Protein AF-A0A2V8LLX3-F1 (afdb_monomer_lite)

Foldseek 3Di:
DDFDDDPPLPDTQKDWDWDQCPVVVVPDRGTDIDMDGDVVSVCVVCVVPDPPDPQDAAEDEPVPCPVVCVVCVVVVHHHDYDD

pLDDT: mean 90.16, std 8.1, range [63.31, 98.12]

Secondary structure (DSSP, 8-state):
-EEEE-TTS-SEEEEEEE-THHHHTTT-----EEEEE-HHHHHHHHTTT-------PEEEETTT-HHHHHHHHHTT--EEEE-

Radius of gyration: 23.07 Å; chains: 1; bounding box: 45×20×59 Å

Sequence (83 a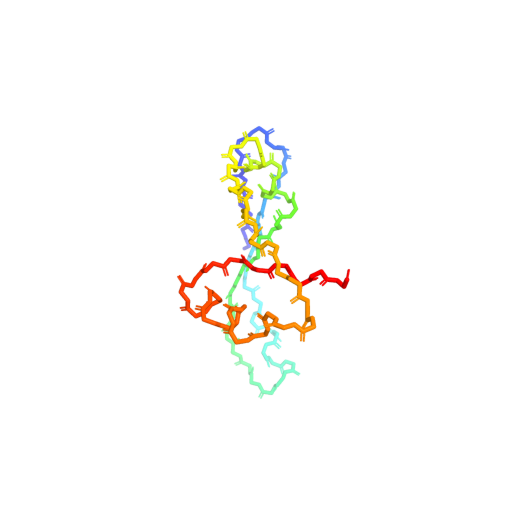a):
MFRAYVRDLGFEVAAGGRYDGLPGAFGEDLPAVGFSFSLDRLEQIVTPTLNVPDTESVAIHAEQGFDQALQLRRSGKAVKLCL

Structure (mmCIF, N/CA/C/O backbone):
data_AF-A0A2V8LLX3-F1
#
_entry.id   AF-A0A2V8LLX3-F1
#
loop_
_atom_site.group_PDB
_atom_site.id
_atom_site.type_symbol
_atom_site.label_atom_id
_atom_site.label_alt_id
_atom_site.label_comp_id
_atom_site.label_asym_id
_atom_site.label_entity_id
_atom_site.label_seq_id
_atom_site.pdbx_PDB_ins_code
_atom_site.Cartn_x
_atom_site.Cartn_y
_atom_site.Cartn_z
_atom_site.occupancy
_atom_site.B_iso_or_equiv
_atom_site.auth_seq_id
_atom_site.auth_comp_id
_atom_site.auth_asym_id
_atom_site.auth_atom_id
_atom_site.pdbx_PDB_model_num
ATOM 1 N N . MET A 1 1 ? 5.587 -1.478 -19.049 1.00 91.88 1 MET A N 1
ATOM 2 C CA . MET A 1 1 ? 4.959 -0.627 -18.014 1.00 91.88 1 MET A CA 1
ATOM 3 C C . MET A 1 1 ? 3.468 -0.903 -18.028 1.00 91.88 1 MET A C 1
ATOM 5 O O . MET A 1 1 ? 2.946 -1.157 -19.107 1.00 91.88 1 MET A O 1
ATOM 9 N N . PHE A 1 2 ? 2.803 -0.894 -16.876 1.00 97.31 2 PHE A N 1
ATOM 10 C CA . PHE A 1 2 ? 1.363 -1.119 -16.772 1.00 97.31 2 PHE A CA 1
ATOM 11 C C . PHE A 1 2 ? 0.712 -0.163 -15.769 1.00 97.31 2 PHE A C 1
ATOM 13 O O . PHE A 1 2 ? 1.385 0.426 -14.920 1.00 97.31 2 PHE A O 1
ATOM 20 N N . ARG A 1 3 ? -0.610 -0.022 -15.884 1.00 97.44 3 ARG A N 1
ATOM 21 C CA . ARG A 1 3 ? -1.475 0.749 -14.987 1.00 97.44 3 ARG A CA 1
ATOM 22 C C . ARG A 1 3 ? -2.748 -0.050 -14.726 1.00 97.44 3 ARG A C 1
ATOM 24 O O . ARG A 1 3 ? -3.217 -0.743 -15.627 1.00 97.44 3 ARG A O 1
ATOM 31 N N . ALA A 1 4 ? -3.282 0.042 -13.514 1.00 96.12 4 ALA A N 1
ATOM 32 C CA . ALA A 1 4 ? -4.535 -0.593 -13.125 1.00 96.12 4 ALA A CA 1
ATOM 33 C C . ALA A 1 4 ? -5.600 0.470 -12.858 1.00 96.12 4 ALA A C 1
ATOM 35 O O . ALA A 1 4 ? -5.329 1.482 -12.211 1.00 96.12 4 ALA A O 1
ATOM 36 N N . TYR A 1 5 ? -6.812 0.212 -13.336 1.00 94.62 5 TYR A N 1
ATOM 37 C CA . TYR A 1 5 ? -7.955 1.110 -13.231 1.00 94.62 5 TYR A CA 1
ATOM 38 C C . TYR A 1 5 ? -9.129 0.362 -12.619 1.00 94.62 5 TYR A C 1
ATOM 40 O O . TYR A 1 5 ? -9.308 -0.833 -12.857 1.00 94.62 5 TYR A O 1
ATOM 48 N N . VAL A 1 6 ? -9.942 1.089 -11.867 1.00 91.31 6 VAL A N 1
ATOM 49 C CA . VAL A 1 6 ? -11.235 0.614 -11.382 1.00 91.31 6 VAL A CA 1
ATOM 50 C C . VAL A 1 6 ? -12.316 1.423 -12.086 1.00 91.31 6 VAL A C 1
ATOM 52 O O . VAL A 1 6 ? -12.106 2.581 -12.456 1.00 91.31 6 VAL A O 1
ATOM 55 N N . ARG A 1 7 ? -13.457 0.776 -12.336 1.00 88.56 7 ARG A N 1
ATOM 56 C CA . ARG A 1 7 ? -14.600 1.405 -12.996 1.00 88.56 7 ARG A CA 1
ATOM 57 C C . ARG A 1 7 ? -15.011 2.672 -12.233 1.00 88.56 7 ARG A C 1
ATOM 59 O O . ARG A 1 7 ? -14.921 2.707 -11.012 1.00 88.56 7 ARG A O 1
ATOM 66 N N . ASP A 1 8 ? -15.428 3.694 -12.970 1.00 84.75 8 ASP A N 1
ATOM 67 C CA . ASP A 1 8 ? -16.037 4.926 -12.445 1.00 84.75 8 ASP A CA 1
ATOM 68 C C . ASP A 1 8 ? -15.122 5.880 -11.641 1.00 84.75 8 ASP A C 1
ATOM 70 O O . ASP A 1 8 ? -15.568 6.958 -11.266 1.00 84.75 8 ASP A O 1
ATOM 74 N N . LEU A 1 9 ? -13.829 5.573 -11.457 1.00 86.56 9 LEU A N 1
ATOM 75 C CA . LEU A 1 9 ? -12.864 6.495 -10.821 1.00 86.56 9 LEU A CA 1
ATOM 76 C C . LEU A 1 9 ? -12.221 7.494 -11.794 1.00 86.56 9 LEU A C 1
ATOM 78 O O . LEU A 1 9 ? -11.806 8.574 -11.393 1.00 86.56 9 LEU A O 1
ATOM 82 N N . GLY A 1 10 ? -12.095 7.138 -13.076 1.00 89.69 10 GLY A N 1
ATOM 83 C CA . GLY A 1 10 ? -11.477 8.003 -14.094 1.00 89.69 10 GLY A CA 1
ATOM 84 C C . GLY A 1 10 ? -9.955 8.183 -13.973 1.00 89.69 10 GLY A C 1
ATOM 85 O O . GLY A 1 10 ? -9.364 8.910 -14.769 1.00 89.69 10 GLY A O 1
ATOM 86 N N . PHE A 1 11 ? -9.303 7.505 -13.026 1.00 91.56 11 PHE A N 1
ATOM 87 C CA . PHE A 1 11 ? -7.856 7.538 -12.820 1.00 91.56 11 PHE A CA 1
ATOM 88 C C . PHE A 1 11 ? -7.303 6.169 -12.392 1.00 91.56 11 PHE A C 1
ATOM 90 O O . PHE A 1 11 ? -8.048 5.262 -12.019 1.00 91.56 11 PHE A O 1
ATOM 97 N N . GLU A 1 12 ? -5.984 5.991 -12.474 1.00 94.69 12 GLU A N 1
ATOM 98 C CA . GLU A 1 12 ? -5.310 4.746 -12.106 1.00 94.69 12 GLU A CA 1
ATOM 99 C C . GLU A 1 12 ? -5.224 4.575 -10.585 1.00 94.69 12 GLU A C 1
ATOM 101 O O . GLU A 1 12 ? -4.916 5.518 -9.859 1.00 94.69 12 GLU A O 1
ATOM 106 N N . VAL A 1 13 ? -5.449 3.363 -10.091 1.00 95.81 13 VAL A N 1
ATOM 107 C CA . VAL A 1 13 ? -5.288 3.020 -8.666 1.00 95.81 13 VAL A CA 1
ATOM 108 C C . VAL A 1 13 ? -3.957 2.327 -8.388 1.00 95.81 13 VAL A C 1
ATOM 110 O O . VAL A 1 13 ? -3.524 2.253 -7.241 1.00 95.81 13 VAL A O 1
ATOM 113 N N . ALA A 1 14 ? -3.300 1.830 -9.439 1.00 97.25 14 ALA A N 1
ATOM 114 C CA . ALA A 1 14 ? -2.004 1.175 -9.361 1.00 97.25 14 ALA A CA 1
ATOM 115 C C . ALA A 1 14 ? -1.180 1.433 -10.622 1.00 97.25 14 ALA A C 1
ATOM 117 O O . ALA A 1 14 ? -1.726 1.614 -11.716 1.00 97.25 14 ALA A O 1
ATOM 118 N N . ALA A 1 15 ? 0.138 1.370 -10.488 1.00 97.81 15 ALA A N 1
ATOM 119 C CA . ALA A 1 15 ? 1.061 1.393 -11.612 1.00 97.81 15 ALA A CA 1
ATOM 120 C C . ALA A 1 15 ? 2.260 0.489 -11.334 1.00 97.81 15 ALA A C 1
ATOM 122 O O . ALA A 1 15 ? 2.595 0.212 -10.184 1.00 97.81 15 ALA A O 1
ATOM 123 N N . GLY A 1 16 ? 2.917 0.029 -12.394 1.00 98.00 16 GLY A N 1
ATOM 124 C CA . GLY A 1 16 ? 4.087 -0.825 -12.260 1.00 98.00 16 GLY A CA 1
ATOM 125 C C . GLY A 1 16 ? 4.873 -0.995 -13.549 1.00 98.00 16 GLY A C 1
ATOM 126 O O . GLY A 1 16 ? 4.492 -0.545 -14.636 1.00 98.00 16 GLY A O 1
ATOM 127 N N . GLY A 1 17 ? 6.012 -1.660 -13.436 1.00 98.12 17 GLY A N 1
ATOM 128 C CA . GLY A 1 17 ? 6.923 -1.852 -14.551 1.00 98.12 17 GLY A CA 1
ATOM 129 C C . GLY A 1 17 ? 8.261 -2.429 -14.129 1.00 98.12 17 GLY A C 1
ATOM 130 O O . GLY A 1 17 ? 8.486 -2.721 -12.957 1.00 98.12 17 GLY A O 1
ATOM 131 N N . ARG A 1 18 ? 9.131 -2.606 -15.125 1.00 97.50 18 ARG A N 1
ATOM 132 C CA . ARG A 1 18 ? 10.526 -2.982 -14.909 1.00 97.50 18 ARG A CA 1
ATOM 133 C C . ARG A 1 18 ? 11.340 -1.764 -14.485 1.00 97.50 18 ARG A C 1
ATOM 135 O O . ARG A 1 18 ? 11.091 -0.667 -14.982 1.00 97.50 18 ARG A O 1
ATOM 142 N N . TYR A 1 19 ? 12.307 -1.987 -13.610 1.00 95.62 19 TYR A N 1
ATOM 143 C CA . TYR A 1 19 ? 13.242 -0.990 -13.090 1.00 95.62 19 TYR A CA 1
ATOM 144 C C . TYR A 1 19 ? 14.624 -1.620 -12.860 1.00 95.62 19 TYR A C 1
ATOM 146 O O . TYR A 1 19 ? 15.242 -1.433 -11.818 1.00 95.62 19 TYR A O 1
ATOM 154 N N . ASP A 1 20 ? 15.100 -2.371 -13.856 1.00 95.06 20 ASP A N 1
ATOM 155 C CA . ASP A 1 20 ? 16.333 -3.176 -13.808 1.00 95.06 20 ASP A CA 1
ATOM 156 C C . ASP A 1 20 ? 17.576 -2.396 -13.325 1.00 95.06 20 ASP A C 1
ATOM 158 O O . ASP A 1 20 ? 18.427 -2.959 -12.656 1.00 95.06 20 ASP A O 1
ATOM 162 N N . GLY A 1 21 ? 17.667 -1.085 -13.576 1.00 92.31 21 GLY A N 1
ATOM 163 C CA . GLY A 1 21 ? 18.810 -0.271 -13.132 1.00 92.31 21 GLY A CA 1
ATOM 164 C C . GLY A 1 21 ? 18.797 0.151 -11.655 1.00 92.31 21 GLY A C 1
ATOM 165 O O . GLY A 1 21 ? 19.784 0.707 -11.179 1.00 92.31 21 GLY A O 1
ATOM 166 N N . LEU A 1 22 ? 17.698 -0.061 -10.919 1.00 94.38 22 LEU A N 1
ATOM 167 C CA . LEU A 1 22 ? 17.593 0.372 -9.521 1.00 94.38 22 LEU A CA 1
ATOM 168 C C . LEU A 1 22 ? 18.502 -0.446 -8.587 1.00 94.38 22 LEU A C 1
ATOM 170 O O . LEU A 1 22 ? 19.250 0.185 -7.843 1.00 94.38 22 LEU A O 1
ATOM 174 N N . PRO A 1 23 ? 18.505 -1.797 -8.612 1.00 94.81 23 PRO A N 1
ATOM 175 C CA . PRO A 1 23 ? 19.442 -2.584 -7.807 1.00 94.81 23 PRO A CA 1
ATOM 176 C C . PRO A 1 23 ? 20.912 -2.237 -8.075 1.00 94.81 23 PRO A C 1
ATOM 178 O O . PRO A 1 23 ? 21.712 -2.199 -7.139 1.00 94.81 23 PRO A O 1
ATOM 181 N N . GLY A 1 24 ? 21.252 -1.879 -9.321 1.00 94.56 24 GLY A N 1
ATOM 182 C CA . GLY A 1 24 ? 22.607 -1.481 -9.706 1.00 94.56 24 GLY A CA 1
ATOM 183 C C . GLY A 1 24 ? 23.131 -0.268 -8.927 1.00 94.56 24 GLY A C 1
ATOM 184 O O . GLY A 1 24 ? 24.316 -0.208 -8.608 1.00 94.56 24 GLY A O 1
ATOM 185 N N . ALA A 1 25 ? 22.253 0.654 -8.515 1.00 93.44 25 ALA A N 1
ATOM 186 C CA . ALA A 1 25 ? 22.619 1.779 -7.649 1.00 93.44 25 ALA A CA 1
ATOM 187 C C . ALA A 1 25 ? 23.004 1.359 -6.212 1.00 93.44 25 ALA A C 1
ATOM 189 O O . ALA A 1 25 ? 23.550 2.170 -5.466 1.00 93.44 25 ALA A O 1
ATOM 190 N N . PHE A 1 26 ? 22.739 0.105 -5.830 1.00 95.25 26 PHE A N 1
ATOM 191 C CA . PHE A 1 26 ? 23.004 -0.469 -4.507 1.00 95.25 26 PHE A CA 1
ATOM 192 C C . PHE A 1 26 ? 24.016 -1.630 -4.526 1.00 95.25 26 PHE A C 1
ATOM 194 O O . PHE A 1 26 ? 24.252 -2.232 -3.480 1.00 95.25 26 PHE A O 1
ATOM 201 N N . GLY A 1 27 ? 24.650 -1.920 -5.670 1.00 95.25 27 GLY A N 1
ATOM 202 C CA . GLY A 1 27 ? 25.811 -2.819 -5.752 1.00 95.25 27 GLY A CA 1
ATOM 203 C C . GLY A 1 27 ? 25.624 -4.111 -6.550 1.00 95.25 27 GLY A C 1
ATOM 204 O O . GLY A 1 27 ? 26.617 -4.784 -6.807 1.00 95.25 27 GLY A O 1
ATOM 205 N N . GLU A 1 28 ? 24.410 -4.441 -6.996 1.00 92.81 28 GLU A N 1
ATOM 206 C CA . GLU A 1 28 ? 24.171 -5.598 -7.870 1.00 92.81 28 GLU A CA 1
ATOM 207 C C . GLU A 1 28 ? 23.268 -5.218 -9.042 1.00 92.81 28 GLU A C 1
ATOM 209 O O . GLU A 1 28 ? 22.152 -4.748 -8.842 1.00 92.81 28 GLU A O 1
ATOM 214 N N . ASP A 1 29 ? 23.732 -5.428 -10.273 1.00 94.75 29 ASP A N 1
ATOM 215 C CA . ASP A 1 29 ? 22.934 -5.176 -11.476 1.00 94.75 29 ASP A CA 1
ATOM 216 C C . ASP A 1 29 ? 22.036 -6.385 -11.767 1.00 94.75 29 ASP A C 1
ATOM 218 O O . ASP A 1 29 ? 22.481 -7.406 -12.299 1.00 94.75 29 ASP A O 1
ATOM 222 N N . LEU A 1 30 ? 20.776 -6.294 -11.341 1.00 96.81 30 LEU A N 1
ATOM 223 C CA . LEU A 1 30 ? 19.806 -7.382 -11.405 1.00 96.81 30 LEU A CA 1
ATOM 224 C C . LEU A 1 30 ? 18.500 -6.920 -12.058 1.00 96.81 30 LEU A C 1
ATOM 226 O O . LEU A 1 30 ? 18.009 -5.829 -11.761 1.00 96.81 30 LEU A O 1
ATOM 230 N N . PRO A 1 31 ? 17.861 -7.773 -12.882 1.00 96.94 31 PRO A N 1
ATOM 231 C CA . PRO A 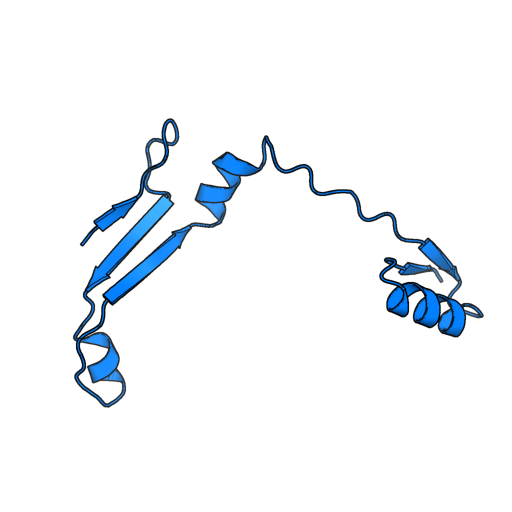1 31 ? 16.544 -7.471 -13.420 1.00 96.94 31 PRO A CA 1
ATOM 232 C C . PRO A 1 31 ? 15.521 -7.313 -12.288 1.00 96.94 31 PRO A C 1
ATOM 234 O O . PRO A 1 31 ? 15.462 -8.127 -11.368 1.00 96.94 31 PRO A O 1
ATOM 237 N N . ALA A 1 32 ? 14.667 -6.298 -12.385 1.00 97.19 32 ALA A N 1
ATOM 238 C CA . ALA A 1 32 ? 13.710 -5.940 -11.352 1.00 97.19 32 ALA A CA 1
ATOM 239 C C . ALA A 1 32 ? 12.373 -5.485 -11.951 1.00 97.19 32 ALA A C 1
ATOM 241 O O . ALA A 1 32 ? 12.311 -4.753 -12.938 1.00 97.19 32 ALA A O 1
ATOM 242 N N . VAL A 1 33 ? 11.274 -5.919 -11.336 1.00 97.44 33 VAL A N 1
ATOM 243 C CA . VAL A 1 33 ? 9.903 -5.562 -11.714 1.00 97.44 33 VAL A CA 1
ATOM 244 C C . VAL A 1 33 ? 9.046 -5.459 -10.461 1.00 97.44 33 VAL A C 1
ATOM 246 O O . VAL A 1 33 ? 9.240 -6.208 -9.508 1.00 97.44 33 VAL A O 1
ATOM 249 N N . GLY A 1 34 ? 8.077 -4.554 -10.472 1.00 97.44 34 GLY A N 1
ATOM 250 C CA . GLY A 1 34 ? 7.203 -4.331 -9.330 1.00 97.44 34 GLY A CA 1
ATOM 251 C C . GLY A 1 34 ? 6.084 -3.356 -9.644 1.00 97.44 34 GLY A C 1
ATOM 252 O O . GLY A 1 34 ? 5.937 -2.881 -10.776 1.00 97.44 34 GLY A O 1
ATOM 253 N N . PHE A 1 35 ? 5.272 -3.091 -8.631 1.00 97.94 35 PHE A N 1
ATOM 254 C CA . PHE A 1 35 ? 4.102 -2.236 -8.726 1.00 97.94 35 PHE A CA 1
ATOM 255 C C . PHE A 1 35 ? 3.783 -1.602 -7.378 1.00 97.94 35 PHE A C 1
ATOM 257 O O . PHE A 1 35 ? 4.241 -2.063 -6.335 1.00 97.94 35 PHE A O 1
ATOM 264 N N . SER A 1 36 ? 2.962 -0.564 -7.412 1.00 97.12 36 SER A N 1
ATOM 265 C CA . SER A 1 36 ? 2.412 0.079 -6.228 1.00 97.12 36 SER A CA 1
ATOM 266 C C . SER A 1 36 ? 0.933 0.377 -6.424 1.00 97.12 36 SER A C 1
ATOM 268 O O . SER A 1 36 ? 0.465 0.560 -7.550 1.00 97.12 36 SER A O 1
ATOM 270 N N . PHE A 1 37 ? 0.211 0.436 -5.308 1.00 96.25 37 PHE A N 1
ATOM 271 C CA . PHE A 1 37 ? -1.156 0.935 -5.233 1.00 96.25 37 PHE A CA 1
ATOM 272 C C . PHE A 1 37 ? -1.168 2.280 -4.509 1.00 96.25 37 PHE A C 1
ATOM 274 O O . PHE A 1 37 ? -0.403 2.487 -3.567 1.00 96.25 37 PHE A O 1
ATOM 281 N N . SER A 1 38 ? -2.066 3.172 -4.911 1.00 93.50 38 SER A N 1
ATOM 282 C CA . SER A 1 38 ? -2.399 4.356 -4.122 1.00 93.50 38 SER A CA 1
ATOM 283 C C . SER A 1 38 ? -3.536 4.005 -3.168 1.00 93.50 38 SER A C 1
ATOM 285 O O . SER A 1 38 ? -4.661 3.764 -3.607 1.00 93.50 38 SER A O 1
ATOM 287 N N . LEU A 1 39 ? -3.239 3.965 -1.866 1.00 91.56 39 LEU A N 1
ATOM 288 C CA . LEU A 1 39 ? -4.246 3.673 -0.845 1.00 91.56 39 LEU A CA 1
ATOM 289 C C . LEU A 1 39 ? -5.332 4.752 -0.807 1.00 91.56 39 LEU A C 1
ATOM 291 O O . LEU A 1 39 ? -6.497 4.389 -0.806 1.00 91.56 39 LEU A O 1
ATOM 295 N N . ASP A 1 40 ? -4.983 6.034 -0.929 1.00 90.81 40 ASP A N 1
ATOM 296 C CA . ASP A 1 40 ? -5.953 7.145 -0.974 1.00 90.81 40 ASP A CA 1
ATOM 297 C C . ASP A 1 40 ? -6.953 7.019 -2.138 1.00 90.81 40 ASP A C 1
ATOM 299 O O . ASP A 1 40 ? -8.114 7.421 -2.055 1.00 90.81 40 ASP A O 1
ATOM 303 N N . ARG A 1 41 ? -6.504 6.462 -3.268 1.00 90.50 41 ARG A N 1
ATOM 304 C CA . ARG A 1 41 ? -7.355 6.207 -4.439 1.00 90.50 41 ARG A CA 1
ATOM 305 C C . ARG A 1 41 ? -8.204 4.956 -4.268 1.00 90.50 41 ARG A C 1
ATOM 307 O O . ARG A 1 41 ? -9.335 4.923 -4.742 1.00 90.50 41 ARG A O 1
ATOM 314 N N . LEU A 1 42 ? -7.665 3.934 -3.605 1.00 89.38 42 LEU A N 1
ATOM 315 C CA . LEU A 1 42 ? -8.423 2.737 -3.258 1.00 89.38 42 LEU A CA 1
ATOM 316 C C . LEU A 1 42 ? -9.481 3.035 -2.192 1.00 89.38 42 LEU A C 1
ATOM 318 O O . LEU A 1 42 ? -10.599 2.547 -2.306 1.00 89.38 42 LEU A O 1
ATOM 322 N N . GLU A 1 43 ? -9.173 3.873 -1.205 1.00 88.31 43 GLU A N 1
ATOM 323 C CA . GLU A 1 43 ? -10.090 4.295 -0.146 1.00 88.31 43 GLU A CA 1
ATOM 324 C C . GLU A 1 43 ? -11.387 4.879 -0.725 1.00 88.31 43 GLU A C 1
ATOM 326 O O . GLU A 1 43 ? -12.474 4.504 -0.296 1.00 88.31 43 GLU A O 1
ATOM 331 N N . GLN A 1 44 ? -11.299 5.692 -1.781 1.00 84.19 44 GLN A N 1
ATOM 332 C CA . GLN A 1 44 ? -12.473 6.256 -2.465 1.00 84.19 44 GLN A CA 1
ATOM 333 C C . GLN A 1 44 ? -13.451 5.194 -3.005 1.00 84.19 44 GLN A C 1
ATOM 335 O O . GLN A 1 44 ? -14.628 5.492 -3.195 1.00 84.19 44 GLN A O 1
ATOM 340 N N . ILE A 1 45 ?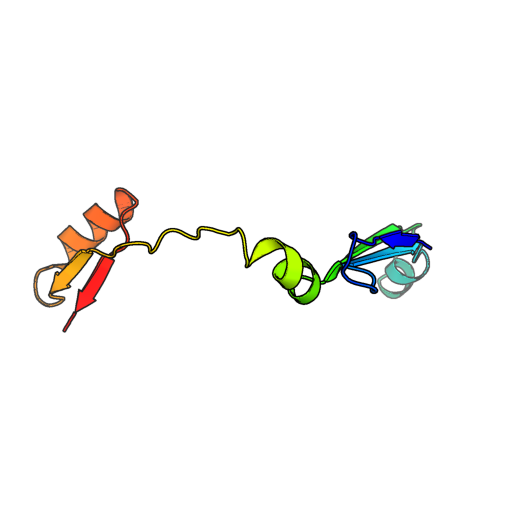 -12.991 3.957 -3.225 1.00 82.38 45 ILE A N 1
ATOM 341 C CA . ILE A 1 45 ? -13.829 2.818 -3.630 1.00 82.38 45 ILE A CA 1
ATOM 342 C C . ILE A 1 45 ? -14.450 2.135 -2.412 1.00 82.38 45 ILE A C 1
ATOM 344 O O . ILE A 1 45 ? -15.607 1.720 -2.453 1.00 82.38 45 ILE A O 1
ATOM 348 N N . VAL A 1 46 ? -13.659 1.946 -1.352 1.00 76.12 46 VAL A N 1
ATOM 349 C CA . VAL A 1 46 ? -14.001 1.017 -0.269 1.00 76.12 46 VAL A CA 1
ATOM 350 C C . VAL A 1 46 ? -14.696 1.719 0.901 1.00 76.12 46 VAL A C 1
ATOM 352 O O . VAL A 1 46 ? -15.548 1.108 1.538 1.00 76.12 46 VAL A O 1
ATOM 355 N N . THR A 1 47 ? -14.443 3.005 1.158 1.00 66.75 47 THR A N 1
ATOM 356 C CA . THR A 1 47 ? -15.066 3.757 2.268 1.00 66.75 47 THR A CA 1
ATOM 357 C C . THR A 1 47 ? -16.600 3.702 2.300 1.00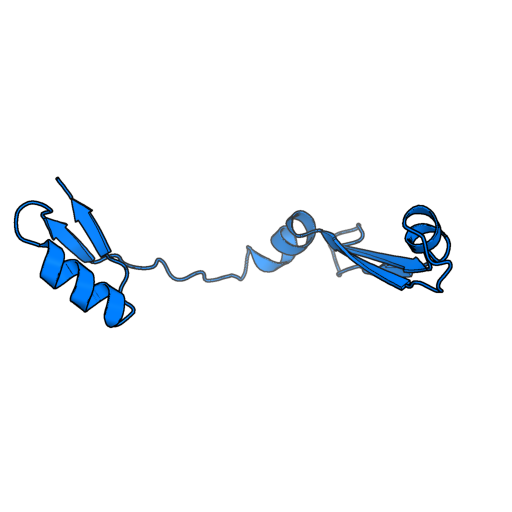 66.75 47 THR A C 1
ATOM 359 O O . THR A 1 47 ? -17.147 3.546 3.388 1.00 66.75 47 THR A O 1
ATOM 362 N N . PRO A 1 48 ? -17.335 3.716 1.170 1.00 63.31 48 PRO A N 1
ATOM 363 C CA . PRO A 1 48 ? -18.791 3.543 1.195 1.00 63.31 48 PRO A CA 1
ATOM 364 C C . PRO A 1 48 ? -19.275 2.165 1.687 1.00 63.31 48 PRO A C 1
ATOM 366 O O . PRO A 1 48 ? -20.454 2.012 1.993 1.00 63.31 48 PRO A O 1
ATOM 369 N N . THR A 1 49 ? -18.405 1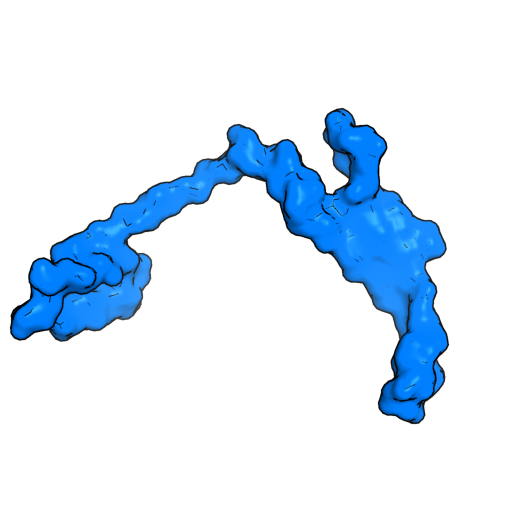.148 1.723 1.00 66.31 49 THR A N 1
ATOM 370 C CA . THR A 1 49 ? -18.752 -0.257 2.033 1.00 66.31 49 THR A CA 1
ATOM 371 C C . THR A 1 49 ? -17.962 -0.861 3.197 1.00 66.31 49 THR A C 1
ATOM 373 O O . THR A 1 49 ? -18.335 -1.919 3.707 1.00 66.31 49 THR A O 1
ATOM 376 N N . LEU A 1 50 ? -16.896 -0.200 3.652 1.00 71.50 50 LEU A N 1
ATOM 377 C CA . LEU A 1 50 ? -16.107 -0.596 4.814 1.00 71.50 50 LEU A CA 1
ATOM 378 C C . LEU A 1 50 ? -16.904 -0.341 6.094 1.00 71.50 50 LEU A C 1
ATOM 380 O O . LEU A 1 50 ? -16.875 0.742 6.670 1.00 71.50 50 LEU A O 1
ATOM 384 N N . ASN A 1 51 ? -17.593 -1.375 6.567 1.00 72.88 51 ASN A N 1
ATOM 385 C CA . ASN A 1 51 ? -18.073 -1.412 7.939 1.00 72.88 51 ASN A CA 1
ATOM 386 C C . ASN A 1 51 ? -16.890 -1.754 8.852 1.00 72.88 51 ASN A C 1
ATOM 388 O O . ASN A 1 51 ? -16.642 -2.926 9.139 1.00 72.88 51 ASN A O 1
ATOM 392 N N . VAL A 1 52 ? -16.113 -0.741 9.239 1.00 73.19 52 VAL A N 1
ATOM 393 C CA . VAL A 1 52 ? -15.119 -0.890 10.304 1.00 73.19 52 VAL A CA 1
ATOM 394 C C . VAL A 1 52 ? -15.904 -0.910 11.612 1.00 73.19 52 VAL A C 1
ATOM 396 O O . VAL A 1 52 ? -16.506 0.108 11.950 1.00 73.19 52 VAL A O 1
ATOM 399 N N . PRO A 1 53 ? -15.961 -2.047 12.330 1.00 71.88 53 PRO A N 1
ATOM 400 C CA . PRO A 1 53 ? -16.687 -2.082 13.581 1.00 71.88 53 PRO A CA 1
ATOM 401 C C . PRO A 1 53 ? -16.036 -1.094 14.540 1.00 71.88 53 PRO A C 1
ATOM 403 O O . PRO A 1 53 ? -14.820 -1.154 14.763 1.00 71.88 53 PRO A O 1
ATOM 406 N N . ASP A 1 54 ? -16.848 -0.212 15.124 1.00 74.19 54 ASP A N 1
ATOM 407 C CA . ASP A 1 54 ? -16.420 0.551 16.285 1.00 74.19 54 ASP A CA 1
ATOM 408 C C . ASP A 1 54 ? -15.955 -0.459 17.326 1.00 74.19 54 ASP A C 1
ATOM 410 O O . ASP A 1 54 ? -16.710 -1.307 17.810 1.00 74.19 54 ASP A O 1
ATOM 414 N N . THR A 1 55 ? -14.658 -0.430 17.611 1.00 76.75 55 THR A N 1
ATOM 415 C CA . THR A 1 55 ? -14.103 -1.311 18.622 1.00 76.75 55 THR A CA 1
ATOM 416 C C . THR A 1 55 ? -14.505 -0.731 19.968 1.00 76.75 55 THR A C 1
ATOM 418 O O . THR A 1 55 ? -13.821 0.141 20.506 1.00 76.75 55 THR A O 1
ATOM 421 N N . GLU A 1 56 ? -15.636 -1.192 20.501 1.00 82.94 56 GLU A N 1
ATOM 422 C CA . GLU A 1 56 ? -16.087 -0.806 21.833 1.00 82.94 56 GLU A CA 1
ATOM 423 C C . GLU A 1 56 ? -15.000 -1.149 22.858 1.00 82.94 56 GLU A C 1
ATOM 425 O O . GLU A 1 56 ? -14.654 -2.310 23.097 1.00 82.94 56 GLU A O 1
ATOM 430 N N . SER A 1 57 ? -14.418 -0.108 23.451 1.00 88.88 57 SER A N 1
ATOM 431 C CA . SER A 1 57 ? -13.403 -0.260 24.485 1.00 88.88 57 SER A CA 1
ATOM 432 C C . SER A 1 57 ? -14.051 -0.328 25.861 1.00 88.88 57 SER A C 1
ATOM 434 O O . SER A 1 57 ? -14.866 0.529 26.203 1.00 88.88 57 SER A O 1
ATOM 436 N N . VAL A 1 58 ? -13.618 -1.268 26.696 1.00 91.56 58 VAL A N 1
ATOM 437 C CA . VAL A 1 58 ? -14.003 -1.294 28.111 1.00 91.56 58 VAL A CA 1
ATOM 438 C C . VAL A 1 58 ? -13.258 -0.175 28.843 1.00 91.56 58 VAL A C 1
ATOM 440 O O . VAL A 1 58 ? -12.027 -0.122 28.798 1.00 91.56 58 VAL A O 1
ATOM 443 N N . ALA A 1 59 ? -13.986 0.724 29.505 1.00 92.38 59 ALA A N 1
ATOM 444 C CA . ALA A 1 59 ? -13.395 1.758 30.350 1.00 92.38 59 ALA A CA 1
ATOM 445 C C . ALA A 1 59 ? -12.991 1.166 31.708 1.00 92.38 59 ALA A C 1
ATOM 447 O O . ALA A 1 59 ? -13.794 0.500 32.360 1.00 92.38 59 ALA A O 1
ATOM 448 N N . ILE A 1 60 ? -11.751 1.405 32.133 1.00 92.88 60 ILE A N 1
ATOM 449 C CA . ILE A 1 60 ? -11.218 0.938 33.416 1.00 92.88 60 ILE A CA 1
ATOM 450 C C . ILE A 1 60 ? -10.513 2.091 34.131 1.00 92.88 60 ILE A C 1
ATOM 452 O O . ILE A 1 60 ? -9.686 2.777 33.533 1.00 92.88 60 ILE A O 1
ATOM 456 N N . HIS A 1 61 ? -10.809 2.278 35.418 1.00 92.19 61 HIS A N 1
ATOM 457 C CA . HIS A 1 61 ? -10.126 3.264 36.258 1.00 92.19 61 HIS A CA 1
ATOM 458 C C . HIS A 1 61 ? -8.676 2.853 36.527 1.00 92.19 61 HIS A C 1
ATOM 460 O O . HIS A 1 61 ? -8.405 1.732 36.965 1.00 92.19 61 HIS A O 1
ATOM 466 N N . ALA A 1 62 ? -7.738 3.764 36.269 1.00 87.06 62 ALA A N 1
ATOM 467 C CA . ALA A 1 62 ? -6.310 3.473 36.329 1.00 87.06 62 ALA A CA 1
ATOM 468 C C . ALA A 1 62 ? -5.810 3.149 37.747 1.00 87.06 62 ALA A C 1
ATOM 470 O O . ALA A 1 62 ? -4.921 2.318 37.887 1.00 87.06 62 ALA A O 1
ATOM 471 N N . GLU A 1 63 ? -6.390 3.737 38.798 1.00 85.88 63 GLU A N 1
ATOM 472 C CA . GLU A 1 63 ? -5.862 3.598 40.166 1.00 85.88 63 GLU A CA 1
ATOM 473 C C . GLU A 1 63 ? -5.875 2.156 40.700 1.00 85.88 63 GLU A C 1
ATOM 475 O O . GLU A 1 63 ? -5.009 1.788 41.490 1.00 85.88 63 GLU A O 1
ATOM 480 N N . GLN A 1 64 ? -6.830 1.323 40.266 1.00 81.88 64 GLN A N 1
ATOM 481 C CA . GLN A 1 64 ? -6.987 -0.057 40.761 1.00 81.88 64 GLN A CA 1
ATOM 482 C C . GLN A 1 64 ? -7.243 -1.090 39.651 1.00 81.88 64 GLN A C 1
ATOM 484 O O . GLN A 1 64 ? -7.438 -2.271 39.925 1.00 81.88 64 GLN A O 1
ATOM 489 N N . GLY A 1 65 ? -7.251 -0.669 38.385 1.00 89.25 65 GLY A N 1
ATOM 490 C CA . GLY A 1 65 ? -7.738 -1.487 37.276 1.00 89.25 65 GLY A CA 1
ATOM 491 C C . GLY A 1 65 ? -6.670 -2.082 36.356 1.00 89.25 65 GLY A C 1
ATOM 492 O O . GLY A 1 65 ? -7.023 -2.689 35.348 1.00 89.25 65 GLY A O 1
ATOM 493 N N . PHE A 1 66 ? -5.375 -1.922 36.644 1.00 92.06 66 PHE A N 1
ATOM 494 C CA . PHE A 1 66 ? -4.309 -2.350 35.724 1.00 92.06 66 PHE A CA 1
ATOM 495 C C . PHE A 1 66 ? -4.307 -3.857 35.434 1.00 92.06 66 PHE A C 1
ATOM 497 O O . PHE A 1 66 ? -4.233 -4.246 34.266 1.00 92.06 66 PHE A O 1
ATOM 504 N N . ASP A 1 67 ? -4.444 -4.702 36.458 1.00 94.38 67 ASP A N 1
ATOM 505 C CA . ASP A 1 67 ? -4.475 -6.159 36.275 1.00 94.38 67 ASP A CA 1
ATOM 506 C C . ASP A 1 67 ? -5.697 -6.595 35.460 1.00 94.38 67 ASP A C 1
ATOM 508 O O . ASP A 1 67 ? -5.587 -7.397 34.528 1.00 94.38 67 ASP A O 1
ATOM 512 N N . GLN A 1 68 ? -6.855 -5.996 35.745 1.00 93.19 68 GLN A N 1
ATOM 513 C CA . GLN A 1 68 ? -8.085 -6.222 34.992 1.00 93.19 68 GLN A CA 1
ATOM 514 C C . GLN A 1 68 ? -7.933 -5.769 33.531 1.00 93.19 68 GLN A C 1
ATOM 516 O O . GLN A 1 68 ? -8.295 -6.501 32.609 1.00 93.19 68 GLN A O 1
ATOM 521 N N . ALA A 1 69 ? -7.344 -4.596 33.292 1.00 94.50 69 ALA A N 1
ATOM 522 C CA . ALA A 1 69 ? -7.073 -4.088 31.952 1.00 94.50 69 ALA A CA 1
ATOM 523 C C . ALA A 1 69 ? -6.131 -5.010 31.168 1.00 94.50 69 ALA A C 1
ATOM 525 O O . ALA A 1 69 ? -6.365 -5.268 29.985 1.00 94.50 69 ALA A O 1
ATOM 526 N N . LEU A 1 70 ? -5.091 -5.543 31.815 1.00 94.31 70 LEU A N 1
ATOM 527 C CA . LEU A 1 70 ? -4.170 -6.498 31.205 1.00 94.31 70 LEU A CA 1
ATOM 528 C C . LEU A 1 70 ? -4.875 -7.807 30.830 1.00 94.31 70 LEU A C 1
ATOM 530 O O . LEU A 1 70 ? -4.694 -8.299 29.715 1.00 94.31 70 LEU A O 1
ATOM 534 N N . GLN A 1 71 ? -5.689 -8.360 31.733 1.00 95.12 71 GLN A N 1
ATOM 535 C CA . GLN A 1 71 ? -6.466 -9.573 31.471 1.00 95.12 71 GLN A CA 1
ATOM 536 C C . GLN A 1 71 ? -7.419 -9.387 30.285 1.00 95.12 71 GLN A C 1
ATOM 538 O O . GLN A 1 71 ? -7.447 -10.218 29.376 1.00 95.12 71 GLN A O 1
ATOM 543 N N . LEU A 1 72 ? -8.147 -8.268 30.241 1.00 94.38 72 LEU A N 1
ATOM 544 C CA . LEU A 1 72 ? -9.071 -7.974 29.148 1.00 94.38 72 LEU A CA 1
ATOM 545 C C . LEU A 1 72 ? -8.348 -7.801 27.804 1.00 94.38 72 LEU A C 1
ATOM 547 O O . LEU A 1 72 ? -8.795 -8.373 26.807 1.00 94.38 72 LEU A O 1
ATOM 551 N N . ARG A 1 73 ? -7.198 -7.116 27.772 1.00 93.62 73 ARG A N 1
ATOM 552 C CA . ARG A 1 73 ? -6.371 -6.994 26.557 1.00 93.62 73 ARG A CA 1
ATOM 553 C C . ARG A 1 73 ? -5.862 -8.346 26.067 1.00 93.62 73 ARG A C 1
ATOM 555 O O . ARG A 1 73 ? -5.918 -8.620 24.874 1.00 93.62 73 ARG A O 1
ATOM 562 N N . ARG A 1 74 ? -5.428 -9.224 26.980 1.00 96.06 74 ARG A N 1
ATOM 563 C CA . ARG A 1 74 ? -5.025 -10.604 26.646 1.00 96.06 74 ARG A CA 1
ATOM 564 C C . ARG A 1 74 ? -6.176 -11.439 26.090 1.00 96.06 74 ARG A C 1
ATOM 566 O O . ARG A 1 74 ? -5.933 -12.321 25.278 1.00 96.06 74 ARG A O 1
ATOM 573 N N . SER A 1 75 ? -7.411 -11.142 26.490 1.00 94.94 75 SER A N 1
ATOM 574 C CA . SER A 1 75 ? -8.612 -11.766 25.920 1.00 94.94 75 SER A CA 1
ATOM 575 C C . SER A 1 75 ? -9.052 -11.165 24.574 1.00 94.94 75 SER A C 1
ATOM 577 O O . SER A 1 75 ? -10.082 -11.565 24.043 1.00 94.94 75 SER A O 1
ATOM 579 N N . GLY A 1 76 ? -8.298 -10.203 24.025 1.00 91.44 76 GLY A N 1
ATOM 580 C CA . GLY A 1 76 ? -8.583 -9.558 22.740 1.00 91.44 76 GLY A CA 1
ATOM 581 C C . GLY A 1 76 ? -9.538 -8.364 22.815 1.00 91.44 76 GLY A C 1
ATOM 582 O O . GLY A 1 76 ? -9.911 -7.826 21.777 1.00 91.44 76 GLY A O 1
ATOM 583 N N . LYS A 1 77 ? -9.935 -7.919 24.016 1.00 93.06 77 LYS A N 1
ATOM 584 C CA . LYS A 1 77 ? -10.787 -6.732 24.172 1.00 93.06 77 LYS A CA 1
ATOM 585 C C . LYS A 1 77 ? -9.959 -5.452 24.141 1.00 93.06 77 LYS A C 1
ATOM 587 O O . LYS A 1 77 ? -8.907 -5.364 24.780 1.00 93.06 77 LYS A O 1
ATOM 592 N N . ALA A 1 78 ? -10.478 -4.423 23.479 1.00 92.38 78 ALA A N 1
ATOM 593 C CA . ALA A 1 78 ? -9.954 -3.073 23.624 1.00 92.38 78 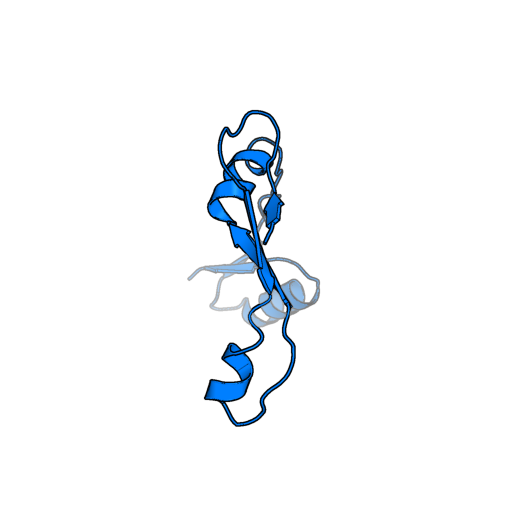ALA A CA 1
ATOM 594 C C . ALA A 1 78 ? -10.284 -2.521 25.018 1.00 92.38 78 ALA A C 1
ATOM 596 O O . ALA A 1 78 ? -11.376 -2.731 25.547 1.00 92.38 78 ALA A O 1
ATOM 597 N N . VAL A 1 79 ? -9.334 -1.805 25.621 1.00 94.06 79 VAL A N 1
ATOM 598 C CA . VAL A 1 79 ? -9.480 -1.231 26.965 1.00 94.06 79 VAL A CA 1
ATOM 599 C C . VAL A 1 79 ? -8.942 0.190 26.981 1.00 94.06 79 VAL A C 1
ATOM 601 O O . VAL A 1 79 ? -7.773 0.409 26.644 1.00 94.06 79 VAL A O 1
ATOM 604 N N . LYS A 1 80 ? -9.768 1.125 27.451 1.00 93.31 80 LYS A N 1
ATOM 605 C CA . LYS A 1 80 ? -9.409 2.521 27.699 1.00 93.31 80 LYS A CA 1
ATOM 606 C C . LYS A 1 80 ? -9.182 2.714 29.196 1.00 93.31 80 LYS A C 1
ATOM 608 O O . LYS A 1 80 ? -10.085 2.476 29.993 1.00 93.31 80 LYS A O 1
ATOM 613 N N . LEU A 1 81 ? -7.976 3.132 29.573 1.00 91.56 81 LEU A N 1
ATOM 614 C CA . LEU A 1 81 ? -7.705 3.545 30.948 1.00 91.56 81 LEU A CA 1
ATOM 615 C C . LEU A 1 81 ? -8.177 4.986 31.128 1.00 91.56 81 LEU A C 1
ATOM 617 O O . LEU A 1 81 ? -7.782 5.866 30.362 1.00 91.56 81 LEU A O 1
ATOM 621 N N . CYS A 1 82 ? -9.033 5.198 32.117 1.00 89.12 82 CYS A N 1
ATOM 622 C CA . CYS A 1 82 ? -9.526 6.507 32.515 1.00 89.12 82 CYS A CA 1
ATOM 623 C C . CYS A 1 82 ? -8.878 6.883 33.851 1.00 89.12 82 CYS A C 1
ATOM 625 O O . CYS A 1 82 ? -8.754 6.031 34.736 1.00 89.12 82 CYS A O 1
ATOM 627 N N . LEU A 1 83 ? -8.437 8.136 33.956 1.00 83.12 83 LEU A N 1
ATOM 628 C CA . LEU A 1 83 ? -7.953 8.732 35.201 1.00 83.12 83 LEU A CA 1
ATOM 629 C C . LEU A 1 83 ? -9.144 9.200 36.037 1.00 83.12 83 LEU A C 1
ATOM 631 O O . LEU A 1 83 ? -10.102 9.724 35.423 1.00 83.12 83 LEU A O 1
#